Protein AF-A0A3B9A6Q8-F1 (afdb_monomer_lite)

Secondary structure (DSSP, 8-state):
--HHHHHHHHHHHHSSSS--PPPPPPPEEPPHHHHHHHHHHHHHHHHH-TT---HHHHHSEEEEEEEEE-TTSSEEEEEEEEE-TT-PBP-S--EEEEEEEETTEEEEE-TTSTTHHHHHHTS-TTSS-GGG-

pLDDT: mean 80.95, std 17.44, range [44.03, 98.31]

Sequence (133 aa):
MSYRRLLSIGILFCAVLLFSAPAEPPLLPASEDVKSDLWSAFSQRLQSDADFKPLAFELFTPELDTAFLTADGQTAVLWLALRDDYGRRLATEPGLALARRTAAGWQILLPADAAWKEVFASLPQQSLPSEIQ

Radius of gyration: 22.39 Å; chains: 1; bounding box: 53×50×63 Å

Structure (mmCIF, N/CA/C/O backbone):
data_AF-A0A3B9A6Q8-F1
#
_entry.id   AF-A0A3B9A6Q8-F1
#
loop_
_atom_site.group_PDB
_atom_site.id
_atom_site.type_symbol
_atom_site.label_atom_id
_atom_site.label_alt_id
_atom_site.label_comp_id
_atom_site.label_asym_id
_atom_site.label_entity_id
_atom_site.label_seq_id
_atom_site.pdbx_PDB_ins_code
_atom_site.Cartn_x
_atom_site.Cartn_y
_atom_site.Cartn_z
_atom_site.occupancy
_atom_site.B_iso_or_equiv
_atom_site.auth_seq_id
_atom_site.auth_comp_id
_atom_site.auth_asym_id
_atom_site.auth_atom_id
_atom_site.pdbx_PDB_model_num
ATOM 1 N N . MET A 1 1 ? -32.886 36.942 47.070 1.00 50.97 1 MET A N 1
ATOM 2 C CA . MET A 1 1 ? -32.296 36.464 45.796 1.00 50.97 1 MET A CA 1
ATOM 3 C C . MET A 1 1 ? -33.142 35.301 45.298 1.00 50.97 1 MET A C 1
ATOM 5 O O . MET A 1 1 ? -33.311 34.350 46.045 1.00 50.97 1 MET A O 1
ATOM 9 N N . SER A 1 2 ? -33.803 35.429 44.139 1.00 47.84 2 SER A N 1
ATOM 10 C CA . SER A 1 2 ? -34.899 34.522 43.762 1.00 47.84 2 SER A CA 1
ATOM 11 C C . SER A 1 2 ? -34.405 33.211 43.139 1.00 47.84 2 SER A C 1
ATOM 13 O O . SER A 1 2 ? -33.513 33.205 42.292 1.00 47.84 2 SER A O 1
ATOM 15 N N . TYR A 1 3 ? -35.041 32.108 43.544 1.00 51.16 3 TYR A N 1
ATOM 16 C CA . TYR A 1 3 ? -34.819 30.719 43.106 1.00 51.16 3 TYR A CA 1
ATOM 17 C C . TYR A 1 3 ? -34.777 30.557 41.569 1.00 51.16 3 TYR A C 1
ATOM 19 O O . TYR A 1 3 ? -34.091 29.691 41.036 1.00 51.16 3 TYR A O 1
ATOM 27 N N . ARG A 1 4 ? -35.431 31.475 40.841 1.00 50.03 4 ARG A N 1
ATOM 28 C CA . ARG A 1 4 ? -35.443 31.550 39.371 1.00 50.03 4 ARG A CA 1
ATOM 29 C C . ARG A 1 4 ? -34.079 31.889 38.758 1.00 50.03 4 ARG A C 1
ATOM 31 O O . ARG A 1 4 ? -33.818 31.439 37.655 1.00 50.03 4 ARG A O 1
ATOM 38 N N . ARG A 1 5 ? -33.202 32.636 39.450 1.00 51.44 5 ARG A N 1
ATOM 39 C CA . ARG A 1 5 ? -31.840 32.945 38.958 1.00 51.44 5 ARG A CA 1
ATOM 40 C C . ARG A 1 5 ? -30.854 31.795 39.183 1.00 51.44 5 ARG A C 1
ATOM 42 O O . ARG A 1 5 ? -29.956 31.611 38.373 1.00 51.44 5 ARG A O 1
ATOM 49 N N . LEU A 1 6 ? -31.047 31.010 40.246 1.00 51.66 6 LEU A N 1
ATOM 50 C CA . LEU A 1 6 ? -30.245 29.813 40.531 1.00 51.66 6 LEU A CA 1
ATOM 51 C C . LEU A 1 6 ? -30.557 28.676 39.543 1.00 51.66 6 LEU A C 1
ATOM 53 O O . LEU A 1 6 ? -29.638 28.001 39.088 1.00 51.66 6 LEU A O 1
ATOM 57 N N . LEU A 1 7 ? -31.824 28.530 39.132 1.00 50.56 7 LEU A N 1
ATOM 58 C CA . LEU A 1 7 ? -32.234 27.530 38.137 1.00 50.56 7 LEU A CA 1
ATOM 59 C C . LEU A 1 7 ? -31.651 27.812 36.734 1.00 50.56 7 LEU A C 1
ATOM 61 O O . LEU A 1 7 ? -31.247 26.888 36.034 1.00 50.56 7 LEU A O 1
ATOM 65 N N . SER A 1 8 ? -31.553 29.087 36.335 1.00 51.34 8 SER A N 1
ATOM 66 C CA . SER A 1 8 ? -30.984 29.492 35.038 1.00 51.34 8 SER A CA 1
ATOM 67 C C . SER A 1 8 ? -29.477 29.242 34.926 1.00 51.34 8 SER A C 1
ATOM 69 O O . SER A 1 8 ? -28.998 28.917 33.844 1.00 51.34 8 SER A O 1
ATOM 71 N N . ILE A 1 9 ? -28.730 29.363 36.029 1.00 53.78 9 ILE A N 1
ATOM 72 C CA . ILE A 1 9 ? -27.278 29.116 36.049 1.00 53.78 9 ILE A CA 1
ATOM 73 C C . ILE A 1 9 ? -26.986 27.608 35.975 1.00 53.78 9 ILE A C 1
ATOM 75 O O . ILE A 1 9 ? -26.057 27.204 35.281 1.00 53.78 9 ILE A O 1
ATOM 79 N N . GLY A 1 10 ? -27.820 26.769 36.605 1.00 51.91 10 GLY A N 1
ATOM 80 C CA . GLY A 1 10 ? -27.694 25.308 36.523 1.00 51.91 10 GLY A CA 1
ATOM 81 C C . GLY A 1 10 ? -27.916 24.747 35.112 1.00 51.91 10 GLY A C 1
ATOM 82 O O . GLY A 1 10 ? -27.215 23.826 34.700 1.00 51.91 10 GLY A O 1
ATOM 83 N N . ILE A 1 11 ? -28.835 25.337 34.339 1.00 53.94 11 ILE A N 1
ATOM 84 C CA . ILE A 1 11 ? -29.113 24.919 32.953 1.00 53.94 11 ILE A CA 1
ATOM 85 C C . ILE A 1 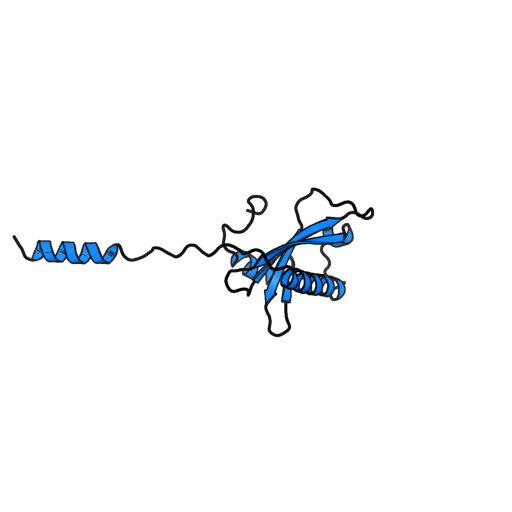11 ? -28.017 25.404 31.988 1.00 53.94 11 ILE A C 1
ATOM 87 O O . ILE A 1 11 ? -27.657 24.677 31.064 1.00 53.94 11 ILE A O 1
ATOM 91 N N . LEU A 1 12 ? -27.422 26.581 32.225 1.00 51.47 12 LEU A N 1
ATOM 92 C CA . LEU A 1 12 ? -26.326 27.094 31.392 1.00 51.47 12 LEU A CA 1
ATOM 93 C C . LEU A 1 12 ? -25.025 26.283 31.566 1.00 51.47 12 LEU A C 1
ATOM 95 O O . LEU A 1 12 ? -24.260 26.141 30.617 1.00 51.47 12 LEU A O 1
ATOM 99 N N . PHE A 1 13 ? -24.789 25.706 32.751 1.00 48.28 13 PHE A N 1
ATOM 100 C CA . PHE A 1 13 ? -23.580 24.920 33.035 1.00 48.28 13 PHE A CA 1
ATOM 101 C C . PHE A 1 13 ? -23.620 23.493 32.453 1.00 48.28 13 PHE A C 1
ATOM 103 O O . PHE A 1 13 ? -22.574 22.913 32.178 1.00 48.28 13 PHE A O 1
ATOM 110 N N . CYS A 1 14 ? -24.809 22.932 32.198 1.00 44.03 14 CYS A N 1
ATOM 111 C CA . CYS A 1 14 ? -24.952 21.625 31.537 1.00 44.03 14 CYS A CA 1
ATOM 112 C C . CYS A 1 14 ? -24.767 21.677 30.011 1.00 44.03 14 CYS A C 1
ATOM 114 O O . CYS A 1 14 ? -24.507 20.645 29.400 1.00 44.03 14 CYS A O 1
ATOM 116 N N . ALA A 1 15 ? -24.870 22.851 29.383 1.00 48.09 15 ALA A N 1
ATOM 117 C CA . ALA A 1 15 ? -24.786 22.972 27.926 1.00 48.09 15 ALA A CA 1
ATOM 118 C C . ALA A 1 15 ? -23.344 23.023 27.378 1.00 48.09 15 ALA A C 1
ATOM 120 O O . ALA A 1 15 ? -23.149 22.836 26.182 1.00 48.09 15 ALA A O 1
ATOM 121 N N . VAL A 1 16 ? -22.333 23.253 28.227 1.00 51.59 16 VAL A N 1
ATOM 122 C CA . VAL A 1 16 ? -20.932 23.457 27.792 1.00 51.59 16 VAL A CA 1
ATOM 123 C C . VAL A 1 16 ? -20.098 22.165 27.814 1.00 51.59 16 VAL A C 1
ATOM 125 O O . VAL A 1 16 ? -18.991 22.135 27.290 1.00 51.59 16 VAL A O 1
ATOM 128 N N . LEU A 1 17 ? -20.620 21.061 28.361 1.00 52.66 17 LEU A N 1
ATOM 129 C CA . LEU A 1 17 ? -19.907 19.772 28.402 1.00 52.66 17 LEU A CA 1
ATOM 130 C C . LEU A 1 17 ? -20.117 18.895 27.158 1.00 52.66 17 LEU A C 1
ATOM 132 O O . LEU A 1 17 ? -19.604 17.779 27.101 1.00 52.66 17 LEU A O 1
ATOM 136 N N . LEU A 1 18 ? -20.859 19.372 26.160 1.00 51.62 18 LEU A N 1
ATOM 137 C CA . LEU A 1 18 ? -21.092 18.637 24.923 1.00 51.62 18 LEU A CA 1
ATOM 138 C C . LEU A 1 18 ? -20.195 19.209 23.821 1.00 51.62 18 LEU A C 1
ATOM 140 O O . LEU A 1 18 ? -20.281 20.391 23.511 1.00 51.62 18 LEU A O 1
ATOM 144 N N . PHE A 1 19 ? -19.400 18.327 23.212 1.00 52.22 19 PHE A N 1
ATOM 145 C CA . PHE A 1 19 ? -18.550 18.536 22.032 1.00 52.22 19 PHE A CA 1
ATOM 146 C C . PHE A 1 19 ? -17.135 19.074 22.264 1.00 52.22 19 PHE A C 1
ATOM 148 O O . PHE A 1 19 ? -16.726 20.089 21.711 1.00 52.22 19 PHE A O 1
ATOM 155 N N . SER A 1 20 ? -16.312 18.273 22.940 1.00 44.47 20 SER A N 1
ATOM 156 C CA . SER A 1 20 ? -14.970 18.038 22.402 1.00 44.47 20 SER A CA 1
ATOM 157 C C . SER A 1 20 ? -15.016 16.687 21.687 1.00 44.47 20 SER A C 1
ATOM 159 O O . SER A 1 20 ? -15.022 15.642 22.335 1.00 44.47 20 SER A O 1
ATOM 161 N N . ALA A 1 21 ? -15.185 16.697 20.360 1.00 60.09 21 ALA A N 1
ATOM 162 C CA . ALA A 1 21 ? -14.968 15.487 19.574 1.00 60.09 21 ALA A CA 1
ATOM 163 C C . ALA A 1 21 ? -13.477 15.136 19.702 1.00 60.09 21 ALA A C 1
ATOM 165 O O . ALA A 1 21 ? -12.651 16.033 19.497 1.00 60.09 21 ALA A O 1
ATOM 166 N N . PRO A 1 22 ? -13.107 13.900 20.083 1.00 60.25 22 PRO A N 1
ATOM 167 C CA . PRO A 1 22 ? -11.705 13.516 20.070 1.00 60.25 22 PRO A CA 1
ATOM 168 C C . PRO A 1 22 ? -11.185 13.708 18.644 1.00 60.25 22 PRO A C 1
ATOM 170 O O . PRO A 1 22 ? -11.818 13.250 17.692 1.00 60.25 22 PRO A O 1
ATOM 173 N N . ALA A 1 23 ? -10.074 14.433 18.499 1.00 65.62 23 ALA A N 1
ATOM 174 C CA . ALA A 1 23 ? -9.388 14.534 17.220 1.00 65.62 23 ALA A CA 1
ATOM 175 C C . ALA A 1 23 ? -9.104 13.114 16.713 1.00 65.62 23 ALA A C 1
ATOM 177 O O . ALA A 1 23 ? -8.671 12.255 17.488 1.00 65.62 23 ALA A O 1
ATOM 178 N N . GLU A 1 24 ? -9.404 12.859 15.443 1.00 68.50 24 GLU A N 1
ATOM 179 C CA . GLU A 1 24 ? -9.197 11.546 14.846 1.00 68.50 24 GLU A CA 1
ATOM 180 C C . GLU A 1 24 ? -7.702 11.194 14.933 1.00 68.50 24 GLU A C 1
ATOM 182 O O . GLU A 1 24 ? -6.862 12.026 14.572 1.00 68.50 24 GLU A O 1
ATOM 187 N N . PRO A 1 25 ? -7.340 10.031 15.505 1.00 77.94 25 PRO A N 1
ATOM 188 C CA . PRO A 1 25 ? -5.949 9.730 15.809 1.00 77.94 25 PRO A CA 1
ATOM 189 C C . PRO A 1 25 ? -5.113 9.673 14.521 1.00 77.94 25 PRO A C 1
ATOM 191 O O . PRO A 1 25 ? -5.590 9.164 13.506 1.00 77.94 25 PRO A O 1
ATOM 194 N N . PRO A 1 26 ? -3.867 10.181 14.542 1.00 83.06 26 PRO A N 1
ATOM 195 C CA . PRO A 1 26 ? -3.023 10.222 13.356 1.00 83.06 26 PRO A CA 1
ATOM 196 C C . PRO A 1 26 ? -2.637 8.813 12.897 1.00 83.06 26 PRO A C 1
ATOM 198 O O . PRO A 1 26 ? -2.677 7.850 13.669 1.00 83.06 26 PRO A O 1
ATOM 201 N N . LEU A 1 27 ? -2.196 8.709 11.644 1.00 88.62 27 LEU A N 1
ATOM 202 C CA . LEU A 1 27 ? -1.565 7.491 11.157 1.00 88.62 27 LEU A CA 1
ATOM 203 C C . LEU A 1 27 ? -0.242 7.240 11.897 1.00 88.62 27 LEU A C 1
ATOM 205 O O . LEU A 1 27 ? 0.531 8.161 12.167 1.00 88.62 27 LEU A O 1
ATOM 209 N N . LEU A 1 28 ? 0.018 5.976 12.214 1.00 90.81 28 LEU A N 1
ATOM 210 C CA . LEU A 1 28 ? 1.210 5.522 12.923 1.00 90.81 28 LEU A CA 1
ATOM 211 C C . LEU A 1 28 ? 2.156 4.817 11.948 1.00 90.81 28 LEU A C 1
ATOM 213 O O . LEU A 1 28 ? 1.679 4.059 11.107 1.00 90.81 28 LEU A O 1
ATOM 217 N N . PRO A 1 29 ? 3.482 5.006 12.037 1.00 92.69 29 PRO A N 1
ATOM 218 C CA . PRO A 1 29 ? 4.414 4.279 11.181 1.00 92.69 29 PRO A CA 1
ATOM 219 C C . PRO A 1 29 ? 4.291 2.768 11.414 1.00 92.69 29 PRO A C 1
ATOM 221 O O . PRO A 1 29 ? 4.257 2.303 12.555 1.00 92.69 29 PRO A O 1
ATOM 224 N N . ALA A 1 30 ? 4.231 1.999 10.329 1.00 95.12 30 ALA A N 1
ATOM 225 C CA . ALA A 1 30 ? 4.231 0.544 10.396 1.00 95.12 30 ALA A CA 1
ATOM 226 C C . ALA A 1 30 ? 5.608 0.019 10.842 1.00 95.12 30 ALA A C 1
ATOM 228 O O . ALA A 1 30 ? 6.644 0.592 10.492 1.00 95.12 30 ALA A O 1
ATOM 229 N N . SER A 1 31 ? 5.627 -1.092 11.584 1.00 96.75 31 SER A N 1
ATOM 230 C CA . SER A 1 31 ? 6.866 -1.824 11.871 1.00 96.75 31 SER A CA 1
ATOM 231 C C . SER A 1 31 ? 7.416 -2.493 10.607 1.00 96.75 31 SER A C 1
ATOM 233 O O . SER A 1 31 ? 6.684 -2.707 9.641 1.00 96.75 31 SER A O 1
ATOM 235 N N . GLU A 1 32 ? 8.697 -2.865 10.620 1.00 96.94 32 GLU A N 1
ATOM 236 C CA . GLU A 1 32 ? 9.346 -3.513 9.469 1.00 96.94 32 GLU A CA 1
ATOM 237 C C . GLU A 1 32 ? 8.684 -4.844 9.079 1.00 96.94 32 GLU A C 1
ATOM 239 O O . GLU A 1 32 ? 8.494 -5.104 7.892 1.00 96.94 32 GLU A O 1
ATOM 244 N N . ASP A 1 33 ? 8.229 -5.639 10.053 1.00 97.62 33 ASP A N 1
ATOM 245 C CA . ASP A 1 33 ? 7.491 -6.880 9.778 1.00 97.62 33 ASP A CA 1
ATOM 246 C C . ASP A 1 33 ? 6.180 -6.598 9.029 1.00 97.62 33 ASP A C 1
ATOM 248 O O . ASP A 1 33 ? 5.878 -7.229 8.019 1.00 97.62 33 ASP A O 1
ATOM 252 N N . VAL A 1 34 ? 5.428 -5.578 9.463 1.00 97.62 34 VAL A N 1
ATOM 253 C CA . VAL A 1 34 ? 4.175 -5.192 8.799 1.00 97.62 34 VAL A CA 1
ATOM 254 C C . VAL A 1 34 ? 4.443 -4.618 7.410 1.00 97.62 34 VAL A C 1
ATOM 256 O O . VAL A 1 34 ? 3.694 -4.910 6.481 1.00 97.62 34 VAL A O 1
ATOM 259 N N . LYS A 1 35 ? 5.512 -3.832 7.232 1.00 98.06 35 LYS A N 1
ATOM 260 C CA . LYS A 1 35 ? 5.932 -3.345 5.908 1.00 98.06 35 LYS A CA 1
ATOM 261 C C . LYS A 1 35 ? 6.249 -4.503 4.962 1.00 98.06 35 LYS A C 1
ATOM 263 O O . LYS A 1 35 ? 5.816 -4.468 3.814 1.00 98.06 35 LYS A O 1
ATOM 268 N N . SER A 1 36 ? 6.948 -5.529 5.446 1.00 98.00 36 SER A N 1
ATOM 269 C CA . SER A 1 36 ? 7.250 -6.740 4.678 1.00 98.00 36 SER A CA 1
ATOM 270 C C . SER A 1 36 ? 5.971 -7.467 4.243 1.00 98.00 36 SER A C 1
ATOM 272 O O . SER A 1 36 ? 5.797 -7.765 3.058 1.00 98.00 36 SER A O 1
ATOM 274 N N . ASP A 1 37 ? 5.025 -7.666 5.166 1.00 98.12 37 ASP A N 1
ATOM 275 C CA . ASP A 1 37 ? 3.738 -8.309 4.874 1.00 98.12 37 ASP A CA 1
ATOM 276 C C . ASP A 1 37 ? 2.905 -7.511 3.858 1.00 98.12 37 ASP A C 1
ATOM 278 O O . ASP A 1 37 ? 2.339 -8.075 2.917 1.00 98.12 37 ASP A O 1
ATOM 282 N N . LEU A 1 38 ? 2.847 -6.186 4.021 1.00 98.31 38 LEU A N 1
ATOM 283 C CA . LEU A 1 38 ? 2.158 -5.279 3.102 1.00 98.31 38 LEU A CA 1
ATOM 284 C C . LEU A 1 38 ? 2.791 -5.304 1.709 1.00 98.31 38 LEU A C 1
ATOM 286 O O . LEU A 1 38 ? 2.074 -5.355 0.708 1.00 98.31 38 LEU A O 1
ATOM 290 N N . TRP A 1 39 ? 4.123 -5.298 1.632 1.00 97.88 39 TRP A N 1
ATOM 291 C CA . TRP A 1 39 ? 4.839 -5.345 0.360 1.00 97.88 39 TRP A CA 1
ATOM 292 C C . TRP A 1 39 ? 4.638 -6.670 -0.377 1.00 97.88 39 TRP A C 1
ATOM 294 O O . TRP A 1 39 ? 4.455 -6.685 -1.598 1.00 97.88 39 TRP A O 1
ATOM 304 N N . SER A 1 40 ? 4.606 -7.778 0.365 1.00 97.62 40 SE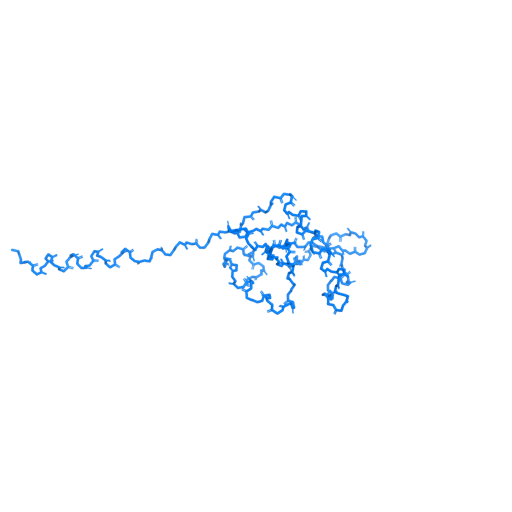R A N 1
ATOM 305 C CA . SER A 1 40 ? 4.275 -9.099 -0.170 1.00 97.62 40 SER A CA 1
ATOM 306 C C . SER A 1 40 ? 2.864 -9.116 -0.770 1.00 97.62 40 SER A C 1
ATOM 308 O O . SER A 1 40 ? 2.689 -9.481 -1.936 1.00 97.62 40 SER A O 1
ATOM 310 N N . ALA A 1 41 ? 1.868 -8.612 -0.031 1.00 97.19 41 ALA A N 1
ATOM 311 C CA . ALA A 1 41 ? 0.489 -8.519 -0.509 1.00 97.19 41 ALA A CA 1
ATOM 312 C C . ALA A 1 41 ? 0.352 -7.607 -1.743 1.00 97.19 41 ALA A C 1
ATOM 314 O O . ALA A 1 41 ? -0.372 -7.935 -2.685 1.00 97.19 41 ALA A O 1
ATOM 315 N N . PHE A 1 42 ? 1.075 -6.482 -1.774 1.00 95.94 42 PHE A N 1
ATOM 316 C CA . PHE A 1 42 ? 1.117 -5.567 -2.921 1.00 95.94 42 PHE A CA 1
ATOM 317 C C . PHE A 1 42 ? 1.702 -6.235 -4.162 1.00 95.94 42 PHE A C 1
ATOM 319 O O . PHE A 1 42 ? 1.085 -6.218 -5.229 1.00 95.94 42 PHE A O 1
ATOM 326 N N . SER A 1 43 ? 2.843 -6.901 -4.007 1.00 94.06 43 SER A N 1
ATOM 327 C CA . SER A 1 43 ? 3.492 -7.637 -5.092 1.00 94.06 43 SER A CA 1
ATOM 328 C C . SER A 1 43 ? 2.578 -8.735 -5.643 1.00 94.06 43 SER A C 1
ATOM 330 O O . SER A 1 43 ? 2.426 -8.868 -6.858 1.00 94.06 43 SER A O 1
ATOM 332 N N . GLN A 1 44 ? 1.896 -9.473 -4.761 1.00 94.00 44 GLN A N 1
ATOM 333 C CA . GLN A 1 44 ? 0.940 -10.506 -5.154 1.00 94.00 44 GLN A CA 1
ATOM 334 C C . GLN A 1 44 ? -0.274 -9.928 -5.898 1.00 94.00 44 GLN A C 1
ATOM 336 O O . GLN A 1 44 ? -0.692 -10.492 -6.914 1.00 94.00 44 GLN A O 1
ATOM 341 N N . ARG A 1 45 ? -0.826 -8.795 -5.439 1.00 92.12 45 ARG A N 1
ATOM 342 C CA . ARG A 1 45 ? -1.944 -8.094 -6.098 1.00 92.12 45 ARG A CA 1
ATOM 343 C C . ARG A 1 45 ? -1.585 -7.683 -7.525 1.00 92.12 45 ARG A C 1
ATOM 345 O O . ARG A 1 45 ? -2.405 -7.882 -8.417 1.00 92.12 45 ARG A O 1
ATOM 352 N N . LEU A 1 46 ? -0.378 -7.154 -7.742 1.00 89.44 46 LEU A N 1
ATOM 353 C CA . LEU A 1 46 ? 0.090 -6.750 -9.073 1.00 89.44 46 LEU A CA 1
ATOM 354 C C . LEU A 1 46 ? 0.357 -7.936 -10.009 1.00 89.44 46 LEU A C 1
ATOM 356 O O . LEU A 1 46 ? 0.257 -7.792 -11.225 1.00 89.44 46 LEU A O 1
ATOM 360 N N . GLN A 1 47 ? 0.725 -9.098 -9.471 1.00 87.62 47 GLN A N 1
ATOM 361 C CA . GLN A 1 47 ? 0.946 -10.307 -10.268 1.00 87.62 47 GLN A CA 1
ATOM 362 C C . GLN A 1 47 ? -0.359 -11.013 -10.643 1.00 87.62 47 GLN A C 1
ATOM 364 O O . GLN A 1 47 ? -0.450 -11.586 -11.726 1.00 87.62 47 GLN A O 1
ATOM 369 N N . SER A 1 48 ? -1.350 -10.987 -9.750 1.00 85.31 48 SER A N 1
ATOM 370 C CA . SER A 1 48 ? -2.586 -11.768 -9.895 1.00 85.31 48 SER A CA 1
ATOM 371 C C . SER A 1 48 ? -3.610 -11.130 -10.835 1.00 85.31 48 SER A C 1
ATOM 373 O O . SER A 1 48 ? -4.500 -11.825 -11.312 1.00 85.31 48 SER A O 1
ATOM 375 N N . ASP A 1 49 ? -3.497 -9.829 -11.099 1.00 76.44 49 ASP A N 1
ATOM 376 C CA . ASP A 1 49 ? -4.473 -9.066 -11.878 1.00 76.44 49 ASP A CA 1
ATOM 377 C C . ASP A 1 49 ? -3.789 -8.407 -13.081 1.00 76.44 49 ASP A C 1
ATOM 379 O O . ASP A 1 49 ? -3.433 -7.227 -13.076 1.00 76.44 49 ASP A O 1
ATOM 383 N N . ALA A 1 50 ? -3.509 -9.228 -14.095 1.00 61.28 50 ALA A N 1
ATOM 384 C CA . ALA A 1 50 ? -2.783 -8.809 -15.293 1.00 61.28 50 ALA A CA 1
ATOM 385 C C . ALA A 1 50 ? -3.544 -7.759 -16.120 1.00 61.28 50 ALA A C 1
ATOM 387 O O . ALA A 1 50 ? -2.904 -6.970 -16.811 1.00 61.28 50 ALA A O 1
ATOM 388 N N . ASP A 1 51 ? -4.873 -7.720 -16.007 1.00 65.31 51 ASP A N 1
ATOM 389 C CA . ASP A 1 51 ? -5.736 -6.779 -16.727 1.00 65.31 51 ASP A CA 1
ATOM 390 C C . ASP A 1 51 ? -5.856 -5.418 -16.017 1.00 65.31 51 ASP A C 1
ATOM 392 O O . ASP A 1 51 ? -6.410 -4.470 -16.575 1.00 65.31 51 ASP A O 1
ATOM 396 N N . PHE A 1 52 ? -5.325 -5.298 -14.793 1.00 65.88 52 PHE A N 1
ATOM 397 C CA . PHE A 1 52 ? -5.461 -4.102 -13.968 1.00 65.88 52 PHE A CA 1
ATOM 398 C C . PHE A 1 52 ? -4.136 -3.674 -13.339 1.00 65.88 52 PHE A C 1
ATOM 400 O O . PHE A 1 52 ? -3.959 -3.632 -12.118 1.00 65.88 52 PHE A O 1
ATOM 407 N N . LYS A 1 53 ? -3.181 -3.315 -14.197 1.00 69.50 53 LYS A N 1
ATOM 408 C CA . LYS A 1 53 ? -1.979 -2.594 -13.778 1.00 69.50 53 LYS A CA 1
ATOM 409 C C . LYS A 1 53 ? -2.144 -1.107 -14.076 1.00 69.50 53 LYS A C 1
ATOM 411 O O . LYS A 1 53 ? -2.412 -0.741 -15.218 1.00 69.50 53 LYS A O 1
ATOM 416 N N . PRO A 1 54 ? -1.981 -0.223 -13.078 1.00 79.44 54 PRO A N 1
ATOM 417 C CA . PRO A 1 54 ? -1.839 1.201 -13.343 1.00 79.44 54 PRO A CA 1
ATOM 418 C C . PRO A 1 54 ? -0.731 1.431 -14.376 1.00 79.44 54 PRO A C 1
ATOM 420 O O . PRO A 1 54 ? 0.357 0.882 -14.219 1.00 79.44 54 PRO A O 1
ATOM 423 N N . LEU A 1 55 ? -0.975 2.282 -15.378 1.00 80.31 55 LEU A N 1
ATOM 424 C CA . LEU A 1 55 ? 0.006 2.608 -16.427 1.00 80.31 55 LEU A CA 1
ATOM 425 C C . LEU A 1 55 ? 1.367 3.029 -15.843 1.00 80.31 55 LEU A C 1
ATOM 427 O O . LEU A 1 55 ? 2.419 2.694 -16.378 1.00 80.31 55 LEU A O 1
ATOM 431 N N . ALA A 1 56 ? 1.358 3.720 -14.698 1.00 81.69 56 ALA A N 1
ATOM 432 C CA . ALA A 1 56 ? 2.575 4.094 -13.984 1.00 81.69 56 ALA A CA 1
ATOM 433 C C . ALA A 1 56 ? 3.453 2.884 -13.617 1.00 81.69 56 ALA A C 1
ATOM 435 O O . ALA A 1 56 ? 4.672 2.995 -13.650 1.00 81.69 56 ALA A O 1
ATOM 436 N N . PHE A 1 57 ? 2.858 1.731 -13.302 1.00 85.81 57 PHE A N 1
ATOM 437 C CA . PHE A 1 57 ? 3.581 0.505 -12.949 1.00 85.81 57 PHE A CA 1
ATOM 438 C C . PHE A 1 57 ? 3.959 -0.350 -14.168 1.00 85.81 57 PHE A C 1
ATOM 440 O O . PHE A 1 57 ? 4.667 -1.343 -14.021 1.00 85.81 57 PHE A O 1
ATOM 447 N N . GLU A 1 58 ? 3.494 0.014 -15.366 1.00 84.19 58 GLU A N 1
ATOM 448 C CA . GLU A 1 58 ? 4.022 -0.534 -16.622 1.00 84.19 58 GLU A CA 1
ATOM 449 C C . GLU A 1 58 ? 5.314 0.172 -17.041 1.00 84.19 58 GLU A C 1
ATOM 451 O O . GLU A 1 58 ? 6.187 -0.445 -17.642 1.00 84.19 58 GLU A O 1
ATOM 456 N N . LEU A 1 59 ? 5.427 1.463 -16.718 1.00 85.62 59 LEU A N 1
ATOM 457 C CA . LEU A 1 59 ? 6.573 2.303 -17.072 1.00 85.62 59 LEU A CA 1
ATOM 458 C C . LEU A 1 59 ? 7.642 2.352 -15.978 1.00 85.62 59 LEU A C 1
ATOM 460 O O . LEU A 1 59 ? 8.797 2.661 -16.262 1.00 85.62 59 LEU A O 1
ATOM 464 N N . PHE A 1 60 ? 7.257 2.092 -14.729 1.00 89.38 60 PHE A N 1
ATOM 465 C CA . PHE A 1 60 ? 8.135 2.192 -13.572 1.00 89.38 60 PHE A CA 1
ATOM 466 C C . PHE A 1 60 ? 7.948 1.011 -12.632 1.00 89.38 60 PHE A C 1
ATOM 468 O O . PHE A 1 60 ? 6.848 0.496 -12.450 1.00 89.38 60 PHE A O 1
ATOM 475 N N . THR A 1 61 ? 9.028 0.621 -11.964 1.00 91.31 61 THR A N 1
ATOM 476 C CA . THR A 1 61 ? 8.976 -0.417 -10.934 1.00 91.31 61 THR A CA 1
ATOM 477 C C . THR A 1 61 ? 8.638 0.221 -9.586 1.00 91.31 61 THR A C 1
ATOM 479 O O . THR A 1 61 ? 9.429 1.039 -9.104 1.00 91.31 61 THR A O 1
ATOM 482 N N . PRO A 1 62 ? 7.495 -0.116 -8.958 1.00 92.56 62 PRO A N 1
ATOM 483 C CA . PRO A 1 62 ? 7.189 0.365 -7.620 1.00 92.56 62 PRO A CA 1
ATOM 484 C C . PRO A 1 62 ? 8.116 -0.272 -6.576 1.00 92.56 62 PRO A C 1
ATOM 486 O O . PRO A 1 62 ? 8.529 -1.424 -6.703 1.00 92.56 62 PRO A O 1
ATOM 489 N N . GLU A 1 63 ? 8.391 0.469 -5.511 1.00 93.12 63 GLU A N 1
ATOM 490 C CA . GLU A 1 63 ? 9.128 0.038 -4.323 1.00 93.12 63 GLU A CA 1
ATOM 491 C C . GLU A 1 63 ? 8.452 0.639 -3.090 1.00 93.12 63 GLU A C 1
ATOM 493 O O . GLU A 1 63 ? 8.082 1.813 -3.100 1.00 93.12 63 GLU A O 1
ATOM 498 N N . LEU A 1 64 ? 8.293 -0.140 -2.019 1.00 94.38 64 LEU A N 1
ATOM 499 C CA . LEU A 1 64 ? 7.789 0.406 -0.763 1.00 94.38 64 LEU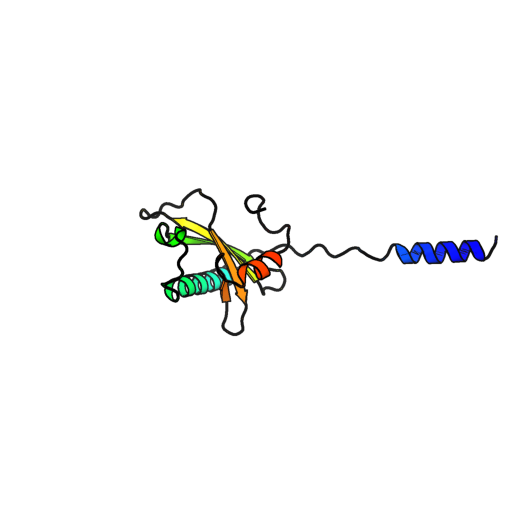 A CA 1
ATOM 500 C C . LEU A 1 64 ? 8.816 1.368 -0.160 1.00 94.38 64 LEU A C 1
ATOM 502 O O . LEU A 1 64 ? 9.926 0.964 0.176 1.00 94.38 64 LEU A O 1
ATOM 506 N N . ASP A 1 65 ? 8.423 2.624 0.020 1.00 92.12 65 ASP A N 1
ATOM 507 C CA . ASP A 1 65 ? 9.223 3.615 0.734 1.00 92.12 65 ASP A CA 1
ATOM 508 C C . ASP A 1 65 ? 8.910 3.592 2.231 1.00 92.12 65 ASP A C 1
ATOM 510 O O . ASP A 1 65 ? 9.775 3.394 3.083 1.00 92.12 65 ASP A O 1
ATOM 514 N N . THR A 1 66 ? 7.630 3.746 2.561 1.00 92.44 66 THR A N 1
ATOM 515 C CA . THR A 1 66 ? 7.139 3.655 3.932 1.00 92.44 66 THR A CA 1
ATOM 516 C C . THR A 1 66 ? 5.692 3.181 3.947 1.00 92.44 66 THR A C 1
ATOM 518 O O . THR A 1 66 ? 5.006 3.159 2.925 1.00 92.44 66 THR A O 1
ATOM 521 N N . ALA A 1 67 ? 5.218 2.789 5.122 1.00 94.69 67 ALA A N 1
ATOM 522 C CA . ALA A 1 67 ? 3.817 2.498 5.339 1.00 94.69 67 ALA A CA 1
ATOM 523 C C . ALA A 1 67 ? 3.374 3.041 6.689 1.00 94.69 67 ALA A C 1
ATOM 525 O O . ALA A 1 67 ? 4.148 3.082 7.652 1.00 94.69 67 ALA A O 1
ATOM 526 N N . PHE A 1 68 ? 2.105 3.411 6.751 1.00 93.81 68 PHE A N 1
ATOM 527 C CA . PHE A 1 68 ? 1.458 3.853 7.970 1.00 93.81 68 PHE A CA 1
ATOM 528 C C . PHE A 1 68 ? 0.178 3.066 8.211 1.00 93.81 68 PHE A C 1
ATOM 530 O O . PHE A 1 68 ? -0.412 2.539 7.274 1.00 93.81 68 PHE A O 1
ATOM 537 N N . LEU A 1 69 ? -0.253 2.996 9.463 1.00 94.38 69 LEU A N 1
ATOM 538 C CA . LEU A 1 69 ? -1.448 2.301 9.914 1.00 94.38 69 LEU A CA 1
ATOM 539 C C . LEU A 1 69 ? -2.402 3.281 10.583 1.00 94.38 69 LEU A C 1
ATOM 541 O O . LEU A 1 69 ? -1.973 4.196 11.287 1.00 94.38 69 LEU A O 1
ATOM 545 N N . THR A 1 70 ? -3.699 3.047 10.431 1.00 92.81 70 THR A N 1
ATOM 546 C CA . THR A 1 70 ? -4.697 3.622 11.334 1.00 92.81 70 THR A CA 1
ATOM 547 C C . THR A 1 70 ? -4.475 3.110 12.757 1.00 92.81 70 THR A C 1
ATOM 549 O O . THR A 1 70 ? -3.903 2.039 12.969 1.00 92.81 70 THR A O 1
ATOM 552 N N . ALA A 1 71 ? -4.927 3.867 13.759 1.00 90.19 71 ALA A N 1
ATOM 553 C CA . ALA A 1 71 ? -4.714 3.520 15.168 1.00 90.19 71 ALA A CA 1
ATOM 554 C C . ALA A 1 71 ? -5.319 2.158 15.571 1.00 90.19 71 ALA A C 1
ATOM 556 O O . ALA A 1 71 ? -4.839 1.518 16.504 1.00 90.19 71 ALA A O 1
ATOM 557 N N . ASP A 1 72 ? -6.350 1.699 14.858 1.00 92.19 72 ASP A N 1
ATOM 558 C CA . ASP A 1 72 ? -6.973 0.380 15.027 1.00 92.19 72 ASP A CA 1
ATOM 559 C C . ASP A 1 72 ? -6.239 -0.761 14.284 1.00 92.19 72 ASP A C 1
ATOM 561 O O . ASP A 1 72 ? -6.613 -1.934 14.401 1.00 92.19 72 ASP A O 1
ATOM 565 N N . GLY A 1 73 ? -5.206 -0.429 13.503 1.00 93.75 73 GLY A N 1
ATOM 566 C CA . GLY A 1 73 ? -4.422 -1.356 12.692 1.00 93.75 73 GLY A CA 1
ATOM 567 C C . GLY A 1 73 ? -5.214 -2.058 11.585 1.00 93.75 73 GLY A C 1
ATOM 568 O O . GLY A 1 73 ? -4.763 -3.097 11.100 1.00 93.75 73 GLY A O 1
ATOM 569 N N . GLN A 1 74 ? -6.399 -1.556 11.219 1.00 95.62 74 GLN A N 1
ATOM 570 C CA . GLN A 1 74 ? -7.256 -2.177 10.201 1.00 95.62 74 GLN A CA 1
ATOM 571 C C . GLN 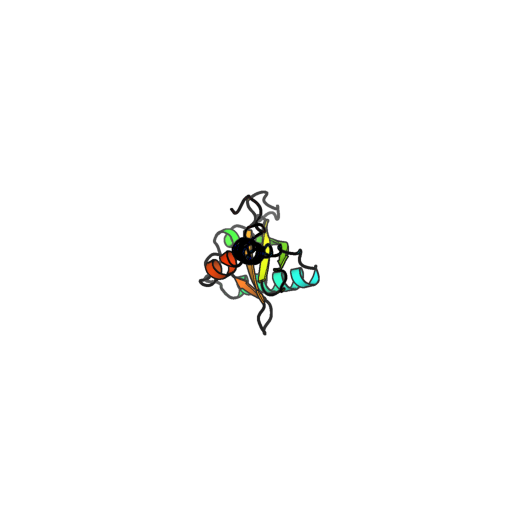A 1 74 ? -6.980 -1.667 8.792 1.00 95.62 74 GLN A C 1
ATOM 573 O O . GLN A 1 74 ? -7.235 -2.391 7.828 1.00 95.62 74 GLN A O 1
ATOM 578 N N . THR A 1 75 ? -6.437 -0.460 8.666 1.00 96.12 75 THR A N 1
ATOM 579 C CA . THR A 1 75 ? -6.124 0.160 7.383 1.00 96.12 75 THR A CA 1
ATOM 580 C C . THR A 1 75 ? -4.654 0.541 7.354 1.00 96.12 75 THR A C 1
ATOM 582 O O . THR A 1 75 ? -4.118 1.050 8.338 1.00 96.12 75 THR A O 1
ATOM 585 N N . ALA A 1 76 ? -4.002 0.296 6.222 1.00 96.06 76 ALA A N 1
ATOM 586 C CA . ALA A 1 76 ? -2.654 0.760 5.955 1.00 96.06 76 ALA A CA 1
ATOM 587 C C . ALA A 1 76 ? -2.628 1.702 4.752 1.00 96.06 76 ALA A C 1
ATOM 589 O O . ALA A 1 76 ? -3.395 1.542 3.802 1.00 96.06 76 ALA A O 1
ATOM 590 N N . VAL A 1 77 ? -1.702 2.650 4.783 1.00 94.94 77 VAL A N 1
ATOM 591 C CA . VAL A 1 77 ? -1.363 3.538 3.675 1.00 94.94 77 VAL A CA 1
ATOM 592 C C . VAL A 1 77 ? 0.064 3.219 3.262 1.00 94.94 77 VAL A C 1
ATOM 594 O O . VAL A 1 77 ? 0.977 3.339 4.077 1.00 94.94 77 VAL A O 1
ATOM 597 N N . LEU A 1 78 ? 0.259 2.796 2.016 1.00 94.94 78 LEU A N 1
ATOM 598 C CA . LEU A 1 78 ? 1.561 2.470 1.446 1.00 94.94 78 LEU A CA 1
ATOM 599 C C . LEU A 1 78 ? 2.030 3.633 0.583 1.00 94.94 78 LEU A C 1
ATOM 601 O O . LEU A 1 78 ? 1.344 4.040 -0.355 1.00 94.94 78 LEU A O 1
ATOM 605 N N . TRP A 1 79 ? 3.225 4.115 0.888 1.00 92.06 79 TRP A N 1
ATOM 606 C CA . TRP A 1 79 ? 3.932 5.125 0.120 1.00 92.06 79 TRP A CA 1
ATOM 607 C C . TRP A 1 79 ? 4.938 4.431 -0.774 1.00 92.06 79 TRP A C 1
ATOM 609 O O . TRP A 1 79 ? 5.807 3.702 -0.291 1.00 92.06 79 TRP A O 1
ATOM 619 N N . LEU A 1 80 ? 4.799 4.637 -2.075 1.00 92.31 80 LEU A N 1
ATOM 620 C CA . LEU A 1 80 ? 5.571 3.935 -3.082 1.00 92.31 80 LEU A CA 1
ATOM 621 C C . LEU A 1 80 ? 6.550 4.894 -3.743 1.00 92.31 80 LEU A C 1
ATOM 623 O O . LEU A 1 80 ? 6.169 5.903 -4.333 1.00 92.31 80 LEU A O 1
ATOM 627 N N . ALA A 1 81 ? 7.822 4.536 -3.696 1.00 91.44 81 ALA A N 1
ATOM 628 C CA . ALA A 1 81 ? 8.798 5.066 -4.622 1.00 91.44 81 ALA A CA 1
ATOM 629 C C . ALA A 1 81 ? 8.629 4.399 -5.990 1.00 91.44 81 ALA A C 1
ATOM 631 O O . ALA A 1 81 ? 8.182 3.256 -6.086 1.00 91.44 81 ALA A O 1
ATOM 632 N N . LEU A 1 82 ? 9.027 5.101 -7.048 1.00 90.75 82 LEU A N 1
ATOM 633 C CA . LEU A 1 82 ? 9.080 4.553 -8.400 1.00 90.75 82 LEU A CA 1
ATOM 634 C C . LEU A 1 82 ? 10.527 4.523 -8.883 1.00 90.75 82 LEU A C 1
ATOM 636 O O . LEU A 1 82 ? 11.277 5.479 -8.671 1.00 90.75 82 LEU A O 1
ATOM 640 N N . ARG A 1 83 ? 10.916 3.432 -9.542 1.00 91.00 83 ARG A N 1
ATOM 641 C CA . ARG A 1 83 ? 12.208 3.292 -10.219 1.00 91.00 83 ARG A CA 1
ATOM 642 C C . ARG A 1 83 ? 12.029 3.210 -11.725 1.00 91.00 83 ARG A C 1
ATOM 644 O O . ARG A 1 83 ? 11.095 2.567 -12.197 1.00 91.00 83 ARG A O 1
ATOM 651 N N . ASP A 1 84 ? 12.943 3.829 -12.462 1.00 89.88 84 ASP A N 1
ATOM 652 C CA . ASP A 1 84 ? 13.065 3.599 -13.902 1.00 89.88 84 ASP A CA 1
ATOM 653 C C . ASP A 1 84 ? 13.752 2.258 -14.218 1.00 89.88 84 ASP A C 1
ATOM 655 O O . ASP A 1 84 ? 14.247 1.566 -13.324 1.00 89.88 84 ASP A O 1
ATOM 659 N N . ASP A 1 85 ? 13.826 1.913 -15.504 1.00 89.12 85 ASP A N 1
ATOM 660 C CA . ASP A 1 85 ? 14.458 0.676 -15.992 1.00 89.12 85 ASP A CA 1
ATOM 661 C C . ASP A 1 85 ? 15.963 0.583 -15.684 1.00 89.12 85 ASP A C 1
ATOM 663 O O . ASP A 1 85 ? 16.554 -0.496 -15.730 1.00 89.12 85 ASP A O 1
ATOM 667 N N . TYR A 1 86 ? 16.599 1.705 -15.340 1.00 90.19 86 TYR A N 1
ATOM 668 C CA . TYR A 1 86 ? 17.995 1.759 -14.904 1.00 90.19 86 TYR A CA 1
ATOM 669 C C . TYR A 1 86 ? 18.133 1.620 -13.379 1.00 90.19 86 TYR A C 1
ATOM 671 O O . TYR A 1 86 ? 19.236 1.737 -12.840 1.00 90.19 86 TYR A O 1
ATOM 679 N N . GLY A 1 87 ? 17.023 1.391 -12.671 1.00 86.69 87 GLY A N 1
ATOM 680 C CA . GLY A 1 87 ? 16.965 1.256 -11.221 1.00 86.69 87 GLY A CA 1
ATOM 681 C C . GLY A 1 87 ? 17.094 2.579 -10.468 1.00 86.69 87 GLY A C 1
ATOM 682 O O . GLY A 1 87 ? 17.264 2.562 -9.245 1.00 86.69 87 GLY A O 1
ATOM 683 N N . ARG A 1 88 ? 17.022 3.732 -11.144 1.00 89.44 88 ARG A N 1
ATOM 684 C CA . ARG A 1 88 ? 17.109 5.044 -10.493 1.00 89.44 88 ARG A CA 1
ATOM 685 C C . ARG A 1 88 ? 15.766 5.385 -9.870 1.00 89.44 88 ARG A C 1
ATOM 687 O O . ARG A 1 88 ? 14.740 5.354 -10.544 1.00 89.44 88 ARG A O 1
ATOM 694 N N . ARG A 1 89 ? 15.782 5.745 -8.585 1.00 89.75 89 ARG A N 1
ATOM 695 C CA . ARG A 1 89 ? 14.591 6.229 -7.885 1.00 89.75 89 ARG A CA 1
ATOM 696 C C . ARG A 1 89 ? 14.208 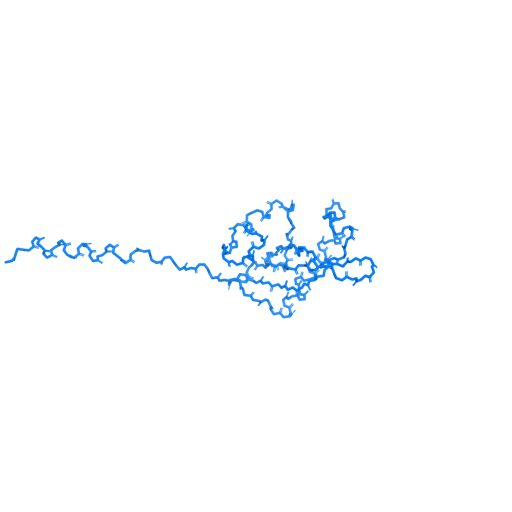7.605 -8.422 1.00 89.75 89 ARG A C 1
ATOM 698 O O . ARG A 1 89 ? 15.033 8.519 -8.437 1.00 89.75 89 ARG A O 1
ATOM 705 N N . LEU A 1 90 ? 12.968 7.735 -8.870 1.00 85.50 90 LEU A N 1
ATOM 706 C CA . LEU A 1 90 ? 12.418 8.984 -9.370 1.00 85.50 90 LEU A CA 1
ATOM 707 C C . LEU A 1 90 ? 12.087 9.910 -8.199 1.00 85.50 90 LEU A C 1
ATOM 709 O O . LEU A 1 90 ? 11.551 9.475 -7.183 1.00 85.50 90 LEU A O 1
ATOM 713 N N . ALA A 1 91 ? 12.397 11.196 -8.356 1.00 71.50 91 ALA A N 1
ATOM 714 C CA . ALA A 1 91 ? 12.051 12.249 -7.398 1.00 71.50 91 ALA A CA 1
ATOM 715 C C . ALA A 1 91 ? 10.641 12.829 -7.645 1.00 71.50 91 ALA A C 1
ATOM 717 O O . ALA A 1 91 ? 10.368 13.970 -7.283 1.00 71.50 91 ALA A O 1
ATOM 718 N N . THR A 1 92 ? 9.778 12.083 -8.337 1.00 66.62 92 THR A N 1
ATOM 719 C CA . THR A 1 92 ? 8.399 12.471 -8.663 1.00 66.62 92 THR A CA 1
ATOM 720 C C . THR A 1 92 ? 7.426 12.007 -7.580 1.00 66.62 92 THR A C 1
ATOM 722 O O . THR A 1 92 ? 7.800 11.197 -6.732 1.00 66.62 92 THR A O 1
ATOM 725 N N . GLU A 1 93 ? 6.194 12.527 -7.616 1.00 60.97 93 GLU A N 1
ATOM 726 C CA . GLU A 1 93 ? 5.122 12.221 -6.657 1.00 60.97 93 GLU A CA 1
ATOM 727 C C . GLU A 1 93 ? 5.050 10.713 -6.349 1.00 60.97 93 GLU A C 1
ATOM 729 O O . GLU A 1 93 ? 4.988 9.899 -7.280 1.00 60.97 93 GLU A O 1
ATOM 734 N N . PRO A 1 94 ? 5.119 10.321 -5.063 1.00 70.44 94 PRO A N 1
ATOM 735 C CA . PRO A 1 94 ? 5.110 8.922 -4.673 1.00 70.44 94 PRO A CA 1
ATOM 736 C C . PRO A 1 94 ? 3.788 8.270 -5.081 1.00 70.44 94 PRO A C 1
ATOM 738 O O . PRO A 1 94 ? 2.715 8.864 -4.973 1.00 70.44 94 PRO A O 1
ATOM 741 N N . GLY A 1 95 ? 3.858 7.019 -5.528 1.00 86.94 95 GLY A N 1
ATOM 742 C CA . GLY A 1 95 ? 2.656 6.221 -5.723 1.00 86.94 95 GLY A CA 1
ATOM 743 C C . GLY A 1 95 ? 1.961 5.979 -4.382 1.00 86.94 95 GLY A C 1
ATOM 744 O O . GLY A 1 95 ? 2.614 5.851 -3.345 1.00 86.94 95 GLY A O 1
ATOM 745 N N . LEU A 1 96 ? 0.634 5.884 -4.406 1.00 90.44 96 LEU A N 1
ATOM 746 C CA . LEU A 1 96 ? -0.167 5.605 -3.220 1.00 90.44 96 LEU A CA 1
ATOM 747 C C . LEU A 1 96 ? -0.959 4.315 -3.414 1.00 90.44 96 LEU A C 1
ATOM 749 O O . LEU A 1 96 ? -1.644 4.140 -4.424 1.00 90.44 96 LEU A O 1
ATOM 753 N N . ALA A 1 97 ? -0.902 3.440 -2.418 1.00 94.06 97 ALA A N 1
ATOM 754 C CA . ALA A 1 97 ? -1.809 2.309 -2.295 1.00 94.06 97 ALA A CA 1
ATOM 755 C C . ALA A 1 97 ? -2.388 2.257 -0.881 1.00 94.06 97 ALA A C 1
ATOM 757 O O . ALA A 1 97 ? -1.774 2.723 0.079 1.00 94.06 97 ALA A O 1
ATOM 758 N N . LEU A 1 98 ? -3.573 1.674 -0.751 1.00 96.00 98 LEU A N 1
ATOM 759 C CA . LEU A 1 98 ? -4.188 1.398 0.539 1.00 96.00 98 LEU A CA 1
ATOM 760 C C . LEU A 1 98 ? -4.177 -0.107 0.778 1.00 96.00 98 LEU A C 1
ATOM 762 O O . LEU A 1 98 ? -4.133 -0.905 -0.158 1.00 96.00 98 LEU A O 1
ATOM 766 N N . ALA A 1 99 ? -4.249 -0.506 2.038 1.00 97.56 99 ALA A N 1
ATOM 767 C CA . ALA A 1 99 ? -4.514 -1.884 2.399 1.00 97.56 99 ALA A CA 1
ATOM 768 C C . ALA A 1 99 ? -5.565 -1.953 3.493 1.00 97.56 99 ALA A C 1
ATOM 770 O O . ALA A 1 99 ? -5.599 -1.112 4.387 1.00 97.56 99 ALA A O 1
ATOM 771 N N . ARG A 1 100 ? -6.388 -2.994 3.450 1.00 97.25 100 ARG A N 1
ATOM 772 C CA . ARG A 1 100 ? -7.316 -3.336 4.521 1.00 97.25 100 ARG A CA 1
ATOM 773 C C . ARG A 1 100 ? -6.950 -4.690 5.096 1.00 97.25 100 ARG A C 1
ATOM 775 O O . ARG A 1 100 ? -6.653 -5.633 4.361 1.00 97.25 100 ARG A O 1
ATOM 782 N N . ARG A 1 101 ? -6.990 -4.803 6.416 1.00 97.12 101 ARG A N 1
ATOM 783 C CA . ARG A 1 101 ? -6.785 -6.072 7.098 1.00 97.12 101 ARG A CA 1
ATOM 784 C C . ARG A 1 101 ? -8.027 -6.945 6.939 1.00 97.12 101 ARG A C 1
ATOM 786 O O . ARG A 1 101 ? -9.152 -6.504 7.163 1.00 97.12 101 ARG A O 1
ATOM 793 N N . THR A 1 102 ? -7.817 -8.196 6.555 1.00 96.12 102 THR A N 1
ATOM 794 C CA . THR A 1 102 ? -8.860 -9.218 6.423 1.00 96.12 102 THR A CA 1
ATOM 795 C C . THR A 1 102 ? -8.458 -10.472 7.198 1.00 96.12 102 THR A C 1
ATOM 797 O O . THR A 1 102 ? -7.324 -10.587 7.668 1.00 96.12 102 THR A O 1
ATOM 800 N N . ALA A 1 103 ? -9.360 -11.452 7.300 1.00 94.75 103 ALA A N 1
ATOM 801 C CA . ALA A 1 103 ? -9.041 -12.749 7.900 1.00 94.75 103 ALA A CA 1
ATOM 802 C C . ALA A 1 103 ? -7.933 -13.514 7.144 1.00 94.75 103 ALA A C 1
ATOM 804 O O . ALA A 1 103 ? -7.254 -14.342 7.743 1.00 94.75 103 ALA A O 1
ATOM 805 N N . ALA A 1 104 ? -7.740 -13.230 5.851 1.00 93.69 104 ALA A N 1
ATOM 806 C CA . ALA A 1 104 ? -6.719 -13.855 5.009 1.00 93.69 104 ALA A CA 1
ATOM 807 C C . ALA A 1 104 ? -5.391 -13.073 4.971 1.00 93.69 104 ALA A C 1
ATOM 809 O O . ALA A 1 104 ? -4.454 -13.500 4.305 1.00 93.69 104 ALA A O 1
ATOM 810 N N . GLY A 1 105 ? -5.304 -11.935 5.668 1.00 96.12 105 GLY A N 1
ATOM 811 C CA . GLY A 1 105 ? -4.160 -11.025 5.620 1.00 96.12 105 GLY A CA 1
ATOM 812 C C . GLY A 1 105 ? -4.512 -9.680 4.991 1.00 96.12 105 GLY A C 1
ATOM 813 O O . GLY A 1 105 ? -5.669 -9.247 5.014 1.00 96.12 105 GLY A O 1
ATOM 814 N N . TRP A 1 106 ? -3.504 -8.990 4.463 1.00 98.06 106 TRP A N 1
ATOM 815 C CA . TRP A 1 106 ? -3.675 -7.674 3.855 1.00 98.06 106 TRP A CA 1
ATOM 816 C C . TRP A 1 106 ? -4.287 -7.777 2.459 1.00 98.06 106 TRP A C 1
ATOM 818 O O . TRP A 1 106 ? -3.742 -8.426 1.572 1.00 98.06 106 TRP A O 1
ATOM 828 N N . GLN A 1 107 ? -5.411 -7.098 2.260 1.00 97.00 107 GLN A N 1
ATOM 829 C CA . GLN A 1 107 ? -5.998 -6.869 0.948 1.00 97.00 107 GLN A CA 1
ATOM 830 C C . GLN A 1 107 ? -5.562 -5.499 0.444 1.00 97.00 107 GLN A C 1
ATOM 832 O O . GLN A 1 107 ? -5.824 -4.491 1.097 1.00 97.00 107 GLN A O 1
ATOM 837 N N . ILE A 1 108 ? -4.934 -5.464 -0.725 1.00 96.38 108 ILE A 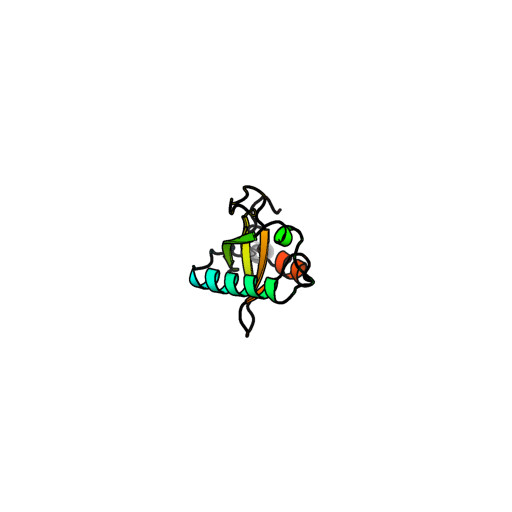N 1
ATOM 838 C CA . ILE A 1 108 ? -4.443 -4.231 -1.340 1.00 96.38 108 ILE A CA 1
ATOM 839 C C . ILE A 1 108 ? -5.526 -3.598 -2.201 1.00 96.38 108 ILE A C 1
ATOM 841 O O . ILE A 1 108 ? -6.218 -4.290 -2.950 1.00 96.38 108 ILE A O 1
ATOM 845 N N . LEU A 1 109 ? -5.630 -2.279 -2.085 1.00 95.00 109 LEU A N 1
ATOM 846 C CA . LEU A 1 109 ? -6.530 -1.415 -2.827 1.00 95.00 109 LEU A CA 1
ATOM 847 C C . LEU A 1 109 ? -5.700 -0.383 -3.597 1.00 95.00 109 LEU A C 1
ATOM 849 O O . LEU A 1 109 ? -4.878 0.334 -3.022 1.00 95.00 109 LEU A O 1
ATOM 853 N N . LEU A 1 110 ? -5.929 -0.308 -4.900 1.00 92.62 110 LEU A N 1
ATOM 854 C CA . LEU A 1 110 ? -5.363 0.659 -5.831 1.00 92.62 110 LEU A CA 1
ATOM 855 C C . LEU A 1 110 ? -6.413 1.728 -6.183 1.00 92.62 110 LEU A C 1
ATOM 857 O O . LEU A 1 110 ? -7.608 1.468 -6.045 1.00 92.62 110 LEU A O 1
ATOM 861 N N . PRO A 1 111 ? -6.008 2.911 -6.687 1.00 89.69 111 PRO A N 1
ATOM 862 C CA . PRO A 1 111 ? -6.918 4.032 -6.959 1.00 89.69 111 PRO A CA 1
ATOM 863 C C . PRO A 1 111 ? -8.157 3.713 -7.796 1.00 89.69 111 PRO A C 1
ATOM 865 O O . PRO A 1 111 ? -9.195 4.352 -7.639 1.00 89.69 111 PRO A O 1
ATOM 868 N N . ALA A 1 112 ? -8.053 2.739 -8.694 1.00 87.88 112 ALA A N 1
ATOM 869 C CA . ALA A 1 112 ? -9.140 2.379 -9.586 1.00 87.88 112 ALA A CA 1
ATOM 870 C C . ALA A 1 112 ? -10.047 1.254 -9.022 1.00 87.88 112 ALA A C 1
ATOM 872 O O . ALA A 1 112 ? -11.068 0.937 -9.633 1.00 87.88 112 ALA A O 1
ATOM 873 N N . ASP A 1 113 ? -9.727 0.675 -7.858 1.00 91.00 113 ASP A N 1
ATOM 874 C CA . ASP A 1 113 ? -10.604 -0.287 -7.183 1.00 91.00 113 ASP A CA 1
ATOM 875 C C . ASP A 1 113 ? -11.869 0.408 -6.647 1.00 91.00 113 ASP A C 1
ATOM 877 O O . ASP A 1 113 ? -11.817 1.499 -6.077 1.00 91.00 113 ASP A O 1
ATOM 881 N N . ALA A 1 114 ? -13.027 -0.254 -6.747 1.00 92.19 114 ALA A N 1
ATOM 882 C CA . ALA A 1 114 ? -14.315 0.331 -6.353 1.00 92.19 114 ALA A CA 1
ATOM 883 C C . ALA A 1 114 ? -14.371 0.771 -4.874 1.00 92.19 114 ALA A C 1
ATOM 885 O O . ALA A 1 114 ? -15.003 1.774 -4.545 1.00 92.19 114 ALA A O 1
ATOM 886 N N . ALA A 1 115 ? -13.688 0.040 -3.987 1.00 92.88 115 ALA A N 1
ATOM 887 C CA . ALA A 1 115 ? -13.639 0.335 -2.555 1.00 92.88 115 ALA A CA 1
ATOM 888 C C . ALA A 1 115 ? -12.658 1.467 -2.193 1.00 92.88 115 ALA A C 1
ATOM 890 O O . ALA A 1 115 ? -12.658 1.925 -1.050 1.00 92.88 115 ALA A O 1
ATOM 891 N N . TRP A 1 116 ? -11.834 1.941 -3.138 1.00 93.38 116 TRP A N 1
ATOM 892 C CA . TRP A 1 116 ? -10.798 2.942 -2.877 1.00 93.38 116 TRP A CA 1
ATOM 893 C C . TRP A 1 116 ? -11.357 4.198 -2.217 1.00 93.38 116 TRP A C 1
ATOM 895 O O . TRP A 1 116 ? -10.880 4.612 -1.165 1.00 93.38 116 TRP A O 1
ATOM 905 N N . LYS A 1 117 ? -12.389 4.797 -2.821 1.00 92.69 117 LYS A N 1
ATOM 906 C CA . LYS A 1 117 ? -12.927 6.092 -2.387 1.00 92.69 117 LYS A CA 1
ATOM 907 C C . LYS A 1 117 ? -13.467 6.045 -0.958 1.00 92.69 117 LYS A C 1
ATOM 909 O O . LYS A 1 117 ? -13.303 7.009 -0.220 1.00 92.69 117 LYS A O 1
ATOM 914 N N . GLU A 1 118 ? -14.099 4.937 -0.581 1.00 93.56 118 GLU A N 1
ATOM 915 C CA . GLU A 1 118 ? -14.628 4.727 0.767 1.00 93.56 118 GLU A CA 1
ATOM 916 C C . GLU A 1 118 ? -13.494 4.617 1.789 1.00 93.56 118 GLU A C 1
ATOM 918 O O . GLU A 1 118 ? -13.492 5.339 2.784 1.00 93.56 118 GLU A O 1
ATOM 923 N N . VAL A 1 119 ? -12.498 3.768 1.519 1.00 92.75 119 VAL A N 1
ATOM 924 C CA . VAL A 1 119 ? -11.378 3.558 2.446 1.00 92.75 119 VAL A CA 1
ATOM 925 C C . VAL A 1 119 ? -10.514 4.811 2.550 1.00 92.75 119 VAL A C 1
ATOM 927 O O . VAL A 1 119 ? -10.172 5.222 3.654 1.00 92.75 119 VAL A O 1
ATOM 930 N N . PHE A 1 120 ? -10.225 5.478 1.434 1.00 91.75 120 PHE A N 1
ATOM 931 C CA . PHE A 1 120 ? -9.483 6.737 1.427 1.00 91.75 120 PHE A CA 1
ATOM 932 C C . PHE A 1 120 ? -10.197 7.830 2.235 1.00 91.75 120 PHE A C 1
ATOM 934 O O . PHE A 1 120 ? -9.561 8.520 3.025 1.00 91.75 120 PHE A O 1
ATOM 941 N N . ALA A 1 121 ? -11.522 7.959 2.098 1.00 89.62 121 ALA A N 1
ATOM 942 C CA . ALA A 1 121 ? -12.310 8.939 2.850 1.00 89.62 121 ALA A CA 1
ATOM 943 C C . ALA A 1 121 ? -12.407 8.630 4.356 1.00 89.62 121 ALA A C 1
ATOM 945 O O . ALA A 1 121 ? -12.728 9.527 5.131 1.00 89.62 121 ALA A O 1
ATOM 946 N N . SER A 1 122 ? -12.144 7.382 4.761 1.00 88.75 122 SER A N 1
ATOM 947 C CA . SER A 1 122 ? -12.070 6.973 6.171 1.00 88.75 122 SER A CA 1
ATOM 948 C C . SER A 1 122 ? -10.719 7.256 6.830 1.00 88.75 122 SER A C 1
ATOM 950 O O . SER A 1 122 ? -10.573 7.042 8.031 1.00 88.75 122 SER A O 1
ATOM 952 N N . LEU A 1 123 ? -9.716 7.707 6.067 1.00 89.06 123 LEU A N 1
ATOM 953 C CA . LEU A 1 123 ? -8.433 8.085 6.643 1.00 89.06 123 LEU A CA 1
ATOM 954 C C . LEU A 1 123 ? -8.563 9.402 7.423 1.00 89.06 123 LEU A C 1
ATOM 956 O O . LEU A 1 123 ? -9.280 10.306 6.983 1.00 89.06 123 LEU A O 1
ATOM 960 N N . PRO A 1 124 ? -7.816 9.566 8.530 1.00 83.25 124 PRO A N 1
ATOM 961 C CA . PRO A 1 124 ? -7.809 10.821 9.270 1.00 83.25 124 PRO A CA 1
ATOM 962 C C . PRO A 1 124 ? -7.403 11.980 8.345 1.00 83.25 124 PRO A C 1
ATOM 964 O O . PRO A 1 124 ? -6.332 11.941 7.738 1.00 83.25 124 PRO A O 1
ATOM 967 N N . GLN A 1 125 ? -8.216 13.036 8.242 1.00 69.56 125 GLN A N 1
ATOM 968 C CA . GLN A 1 125 ? -8.016 14.122 7.255 1.00 69.56 125 GLN A CA 1
ATOM 969 C C . GLN A 1 125 ? -6.658 14.846 7.371 1.00 69.56 125 GLN A C 1
ATOM 971 O O . GLN A 1 125 ? -6.175 15.439 6.409 1.00 69.56 125 GLN A O 1
ATOM 976 N N . GLN A 1 126 ? -6.027 14.787 8.546 1.00 63.75 126 GLN A N 1
ATOM 977 C CA . GLN A 1 126 ? -4.729 15.407 8.842 1.00 63.75 126 GLN A CA 1
ATOM 978 C C . GLN A 1 126 ? -3.534 14.459 8.648 1.00 63.75 126 GLN A C 1
ATOM 980 O O . GLN A 1 126 ? -2.416 14.801 9.020 1.00 63.75 126 GLN A O 1
ATOM 985 N N . SER A 1 127 ? -3.764 13.251 8.128 1.00 62.50 127 SER A N 1
ATOM 986 C CA . SER A 1 127 ? -2.743 12.201 8.051 1.00 62.50 127 SER A CA 1
ATOM 987 C C . SER A 1 127 ? -2.103 12.022 6.676 1.00 62.50 127 SER A C 1
ATOM 989 O O . SER A 1 127 ? -1.094 11.327 6.561 1.00 62.50 127 SER A O 1
ATOM 991 N N . LEU A 1 128 ? -2.656 12.665 5.646 1.00 64.50 128 LEU A N 1
ATOM 992 C CA . LEU A 1 128 ? -2.041 12.731 4.327 1.00 64.50 128 LEU A CA 1
ATOM 993 C C . LEU A 1 128 ? -1.145 13.979 4.259 1.00 64.50 128 LEU A C 1
ATOM 995 O O . LEU A 1 128 ? -1.595 15.060 4.645 1.00 64.50 128 LEU A O 1
ATOM 999 N N . PRO A 1 129 ? 0.107 13.860 3.794 1.00 54.44 129 PRO A N 1
ATOM 1000 C CA . PRO A 1 129 ? 0.967 14.995 3.487 1.00 54.44 129 PRO A CA 1
ATOM 1001 C C . PRO A 1 129 ? 0.283 15.970 2.535 1.00 54.44 129 PRO A C 1
ATOM 1003 O O . PRO A 1 129 ? -0.536 15.581 1.698 1.00 54.44 129 PRO A O 1
ATOM 1006 N N . SER A 1 130 ? 0.619 17.245 2.700 1.00 54.91 130 SER A N 1
ATOM 1007 C CA . SER A 1 130 ? 0.003 18.390 2.024 1.00 54.91 130 SER A CA 1
ATOM 1008 C C . SER A 1 130 ? -0.050 18.275 0.499 1.00 54.91 130 SER A C 1
ATOM 1010 O O . SER A 1 130 ? -0.874 18.922 -0.131 1.00 54.91 130 SER A O 1
ATOM 1012 N N . GLU A 1 131 ? 0.815 17.460 -0.094 1.00 49.78 131 GLU A N 1
ATOM 1013 C CA . GLU A 1 131 ? 0.917 17.223 -1.530 1.00 49.78 131 GLU A CA 1
ATOM 1014 C C . GLU A 1 131 ? -0.280 16.448 -2.115 1.00 49.78 131 GLU A C 1
ATOM 1016 O O . GLU A 1 131 ? -0.475 16.484 -3.325 1.00 49.78 131 GLU A O 1
ATOM 1021 N N . ILE A 1 132 ? -1.082 15.760 -1.287 1.00 51.56 132 ILE A N 1
ATOM 1022 C CA . ILE A 1 132 ? -2.220 14.919 -1.722 1.00 51.56 132 ILE A CA 1
ATOM 1023 C C . ILE A 1 132 ? -3.576 15.454 -1.195 1.00 51.56 132 ILE A C 1
ATOM 1025 O O . ILE A 1 132 ? -4.581 14.742 -1.238 1.00 51.56 132 ILE A O 1
ATOM 1029 N N . GLN A 1 133 ? -3.611 16.685 -0.664 1.00 45.81 133 GLN A N 1
ATOM 1030 C CA . GLN A 1 133 ? -4.832 17.356 -0.177 1.00 45.81 133 GLN A CA 1
ATOM 1031 C C . GLN A 1 133 ? -5.547 18.172 -1.259 1.00 45.81 133 GLN A C 1
ATOM 1033 O O . GLN A 1 133 ? -4.863 18.808 -2.091 1.00 45.81 133 GLN A O 1
#

Foldseek 3Di:
DDPVVVVVVVVVVVVPPPDPDPQQDAWAWDDPVLLVLVVVQVVVVCVVCVVDDDPLCVQWPWDFPTKTAGPVRFKMKTWIWTAGPVRDTDPDHTAIWMWGQDPVGTHIGHPPDPCNVVRVVPHRPPHDPPVVD